Protein AF-A0A3M5W2N5-F1 (afdb_monomer)

Solvent-accessible surface area (backbone atoms only — not comparable to full-atom values): 7693 Å² total; per-residue (Å²): 101,74,22,77,40,84,32,75,38,46,33,72,59,20,58,76,61,46,68,78,29,53,37,32,35,35,44,68,46,92,68,17,28,50,39,75,64,58,62,72,58,49,15,62,77,69,75,46,53,57,69,58,47,54,60,44,18,77,75,36,42,93,67,23,47,49,48,67,38,46,44,58,40,24,58,46,74,47,76,43,79,59,91,34,85,95,65,58,45,75,66,38,52,50,52,51,52,51,51,53,52,49,52,53,53,48,39,73,73,75,48,78,59,69,68,82,45,47,79,21,77,80,25,46,66,65,43,49,53,54,52,54,49,66,76,72,109

pLDDT: mean 96.47, std 2.06, range [90.06, 98.69]

Foldseek 3Di:
DEAEQLAEQEAPNNVVPPLLALAYEYEQDQRRWYYHDDLVVVCVVVVHDSVVLVVVCVPQLNSHTGVVSVVLQQQHPYYHYAPDSVDGDPVRVVVVVVVVVVVVVVCVVPHNDSCSSQPHPNNVVVVVVVVVVVVVD

InterPro domains:
  IPR029045 ClpP/crotonase-like domain superfamily [SSF52096] (2-102)

Structure (mmCIF, N/CA/C/O backbone):
data_AF-A0A3M5W2N5-F1
#
_entry.id   AF-A0A3M5W2N5-F1
#
loop_
_atom_site.group_PDB
_atom_site.id
_atom_site.type_symbol
_atom_site.label_atom_id
_atom_site.label_alt_id
_atom_site.label_comp_id
_atom_site.label_asym_id
_atom_site.label_entity_id
_atom_site.label_seq_id
_atom_site.pdbx_PDB_ins_code
_atom_site.Cartn_x
_atom_site.Cartn_y
_atom_site.Cartn_z
_atom_site.occupancy
_atom_site.B_iso_or_equiv
_atom_site.auth_seq_id
_atom_site.auth_comp_id
_atom_site.auth_asym_id
_atom_site.auth_atom_id
_atom_site.pdbx_PDB_model_num
ATOM 1 N N . MET A 1 1 ? -4.381 -13.836 8.045 1.00 93.88 1 MET A N 1
ATOM 2 C CA . MET A 1 1 ? -3.834 -12.558 8.550 1.00 93.88 1 MET A CA 1
ATOM 3 C C . MET A 1 1 ? -4.487 -11.404 7.807 1.00 93.88 1 MET A C 1
ATOM 5 O O . MET A 1 1 ? -4.583 -11.464 6.586 1.00 93.88 1 MET A O 1
ATOM 9 N N . ILE A 1 2 ? -4.901 -10.367 8.531 1.00 98.12 2 ILE A N 1
ATOM 10 C CA . ILE A 1 2 ? -5.370 -9.094 7.971 1.00 98.12 2 ILE A CA 1
ATOM 11 C C . ILE A 1 2 ? -4.391 -8.011 8.430 1.00 98.12 2 ILE A C 1
ATOM 13 O O . ILE A 1 2 ? -4.027 -7.997 9.604 1.00 98.12 2 ILE A O 1
ATOM 17 N N . GLY A 1 3 ? -3.937 -7.154 7.518 1.00 98.31 3 GLY A N 1
ATOM 18 C CA . GLY A 1 3 ? -3.095 -6.003 7.837 1.00 98.31 3 GLY A CA 1
ATOM 19 C C . GLY A 1 3 ? -3.932 -4.732 7.805 1.00 98.31 3 GLY A C 1
ATOM 20 O O . GLY A 1 3 ? -4.560 -4.461 6.785 1.00 98.31 3 GLY A O 1
ATOM 21 N N . LEU A 1 4 ? -3.947 -3.976 8.902 1.00 98.56 4 LEU A N 1
ATOM 22 C CA . LEU A 1 4 ? -4.614 -2.678 8.992 1.00 98.56 4 LEU A CA 1
ATOM 23 C C . LEU A 1 4 ? -3.554 -1.571 9.043 1.00 98.56 4 LEU A C 1
ATOM 25 O O . LEU A 1 4 ? -2.781 -1.487 9.995 1.00 98.56 4 LEU A O 1
ATOM 29 N N . LEU A 1 5 ? -3.514 -0.745 8.005 1.00 98.56 5 LEU A N 1
ATOM 30 C CA . LEU A 1 5 ? -2.596 0.378 7.862 1.00 98.56 5 LEU A CA 1
ATOM 31 C C . LEU A 1 5 ? -3.232 1.615 8.505 1.00 98.56 5 LEU A C 1
ATOM 33 O O . LEU A 1 5 ? -4.143 2.215 7.938 1.00 98.56 5 LEU A O 1
ATOM 37 N N . VAL A 1 6 ? -2.754 1.963 9.701 1.00 97.81 6 VAL A N 1
ATOM 38 C CA . VAL A 1 6 ? -3.206 3.131 10.488 1.00 97.81 6 VAL A CA 1
ATOM 39 C C . VAL A 1 6 ? -2.155 4.244 10.562 1.00 97.81 6 VAL A C 1
ATOM 41 O O . VAL A 1 6 ? -2.317 5.204 11.299 1.00 97.81 6 VAL A O 1
ATOM 44 N N . GLY A 1 7 ? -1.051 4.104 9.825 1.00 97.31 7 GLY A N 1
ATOM 45 C CA . GLY A 1 7 ? 0.046 5.066 9.794 1.00 97.31 7 GLY A CA 1
ATOM 46 C C . GLY A 1 7 ? 1.086 4.685 8.744 1.00 97.31 7 GLY A C 1
ATOM 47 O O . GLY A 1 7 ? 0.769 4.043 7.741 1.00 97.31 7 GLY A O 1
ATOM 48 N N . LYS A 1 8 ? 2.349 5.049 8.975 1.00 97.50 8 LYS A N 1
ATOM 49 C CA . LYS A 1 8 ? 3.447 4.798 8.028 1.00 97.50 8 LYS A CA 1
ATOM 50 C C . LYS A 1 8 ? 3.804 3.310 7.949 1.00 97.50 8 LYS A C 1
ATOM 52 O O . LYS A 1 8 ? 4.162 2.699 8.953 1.00 97.50 8 LYS A O 1
ATOM 57 N N . ALA A 1 9 ? 3.819 2.755 6.741 1.00 98.00 9 ALA A N 1
ATOM 58 C CA . ALA A 1 9 ? 4.231 1.386 6.450 1.00 98.00 9 ALA A CA 1
ATOM 59 C C . ALA A 1 9 ? 5.393 1.386 5.451 1.00 98.00 9 ALA A C 1
ATOM 61 O O . ALA A 1 9 ? 5.215 1.430 4.234 1.00 98.00 9 ALA A O 1
ATOM 62 N N . MET A 1 10 ? 6.612 1.353 5.991 1.00 97.62 10 MET A N 1
ATOM 63 C CA . MET A 1 10 ? 7.819 1.639 5.221 1.00 97.62 10 MET A CA 1
ATOM 64 C C . MET A 1 10 ? 8.716 0.413 5.057 1.00 97.62 10 MET A C 1
ATOM 66 O O . MET A 1 10 ? 9.091 -0.233 6.036 1.00 97.62 10 MET A O 1
ATOM 70 N N . SER A 1 11 ? 9.157 0.167 3.824 1.00 96.50 11 SER A N 1
ATOM 71 C CA . SER A 1 11 ? 10.307 -0.690 3.513 1.00 96.50 11 SER A CA 1
ATOM 72 C C . SER A 1 11 ? 10.266 -2.084 4.174 1.00 96.50 11 SER A C 1
ATOM 74 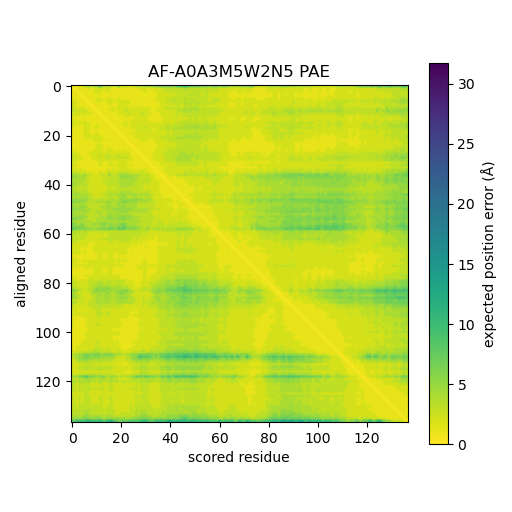O O . SER A 1 11 ? 9.215 -2.719 4.271 1.00 96.50 11 SER A O 1
ATO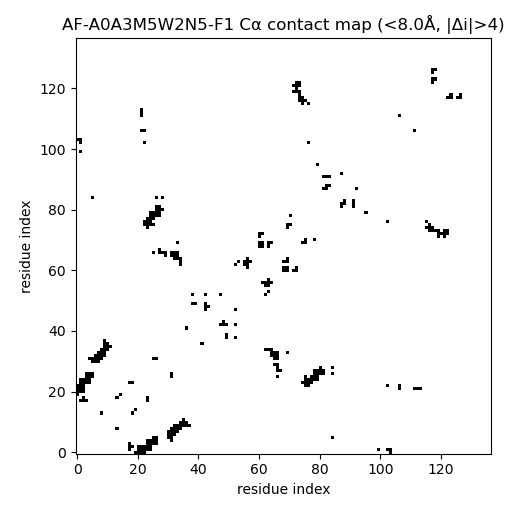M 76 N N . GLY A 1 12 ? 11.423 -2.564 4.643 1.00 97.31 12 GLY A N 1
ATOM 77 C CA . GLY A 1 12 ? 11.587 -3.828 5.357 1.00 97.31 12 GLY A CA 1
ATOM 78 C C . GLY A 1 12 ? 10.699 -3.983 6.594 1.00 97.31 12 GLY A C 1
ATOM 79 O O . GLY A 1 12 ? 10.284 -5.102 6.885 1.00 97.31 12 GLY A O 1
ATOM 80 N N . ALA A 1 13 ? 10.338 -2.888 7.276 1.00 97.62 13 ALA A N 1
ATOM 81 C CA . ALA A 1 13 ? 9.421 -2.960 8.413 1.00 97.62 13 ALA A CA 1
ATOM 82 C C . ALA A 1 13 ? 8.035 -3.445 7.967 1.00 97.62 13 ALA A C 1
ATOM 84 O O . ALA A 1 13 ? 7.483 -4.359 8.576 1.00 97.62 13 ALA A O 1
ATOM 85 N N . PHE A 1 14 ? 7.512 -2.920 6.855 1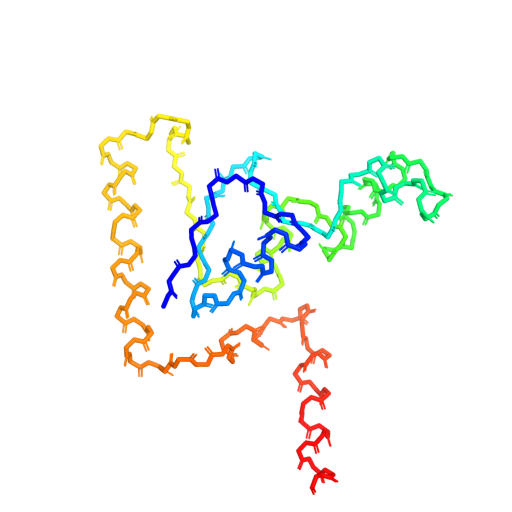.00 98.44 14 PHE A N 1
ATOM 86 C CA . PHE A 1 14 ? 6.234 -3.381 6.314 1.00 98.44 14 PHE A CA 1
ATOM 87 C C . PHE A 1 14 ? 6.323 -4.786 5.703 1.00 98.44 14 PHE A C 1
ATOM 89 O O . PHE A 1 14 ? 5.392 -5.580 5.849 1.00 98.44 14 PHE A O 1
ATOM 96 N N . LEU A 1 15 ? 7.450 -5.136 5.067 1.00 97.88 15 LEU A N 1
ATOM 97 C CA . LEU A 1 15 ? 7.671 -6.497 4.559 1.00 97.88 15 LEU A CA 1
ATOM 98 C C . LEU A 1 15 ? 7.603 -7.546 5.678 1.00 97.88 15 LEU A C 1
ATOM 100 O O . LEU A 1 15 ? 6.987 -8.596 5.486 1.00 97.88 15 LEU A O 1
ATOM 104 N N . ALA A 1 16 ? 8.211 -7.249 6.828 1.00 97.56 16 ALA A N 1
ATOM 105 C CA . ALA A 1 16 ? 8.215 -8.123 7.997 1.00 97.56 16 ALA A CA 1
ATOM 106 C C . ALA A 1 16 ? 6.878 -8.095 8.754 1.00 97.56 16 ALA A C 1
ATOM 108 O O . ALA A 1 16 ? 6.401 -9.133 9.210 1.00 97.56 16 ALA A O 1
ATOM 109 N N . HIS A 1 17 ? 6.261 -6.918 8.872 1.00 97.75 17 HIS A N 1
ATOM 110 C CA . HIS A 1 17 ? 5.048 -6.701 9.650 1.00 97.75 17 HIS A CA 1
ATOM 111 C C . HIS A 1 17 ? 3.951 -6.047 8.804 1.00 97.75 17 HIS A C 1
ATOM 113 O O . HIS A 1 17 ? 3.763 -4.833 8.803 1.00 97.75 17 HIS A O 1
ATOM 119 N N . GLY A 1 18 ? 3.208 -6.882 8.077 1.00 97.50 18 GLY A N 1
ATOM 120 C CA . GLY A 1 18 ? 1.983 -6.477 7.388 1.00 97.50 18 GLY A CA 1
ATOM 121 C C . GLY A 1 18 ? 1.883 -6.997 5.962 1.00 97.50 18 GLY A C 1
ATOM 122 O O . GLY A 1 18 ? 0.832 -7.505 5.577 1.00 97.50 18 GLY A O 1
ATOM 123 N N . TYR A 1 19 ? 2.961 -6.964 5.174 1.00 98.06 19 TYR A N 1
ATOM 124 C CA . TYR A 1 19 ? 2.842 -7.240 3.738 1.00 98.06 19 TYR A CA 1
ATOM 125 C C . TYR A 1 19 ? 2.572 -8.712 3.389 1.00 98.06 19 TYR A C 1
ATOM 127 O O . TYR A 1 19 ? 2.127 -9.001 2.275 1.00 98.06 19 TYR A O 1
ATOM 135 N N . GLN A 1 20 ? 2.726 -9.618 4.360 1.00 97.75 20 GLN A N 1
ATOM 136 C CA . GLN A 1 20 ? 2.295 -11.021 4.292 1.00 97.75 20 GLN A CA 1
ATOM 137 C C . GLN A 1 20 ? 0.781 -11.223 4.513 1.00 97.75 20 GLN A C 1
ATOM 139 O O . GLN A 1 20 ? 0.295 -12.350 4.446 1.00 97.75 20 GLN A O 1
ATOM 144 N N . ALA A 1 21 ? 0.011 -10.164 4.788 1.00 98.12 21 ALA A N 1
ATOM 145 C CA . ALA A 1 21 ? -1.415 -10.288 5.069 1.00 98.12 21 ALA A CA 1
ATOM 146 C C . ALA A 1 21 ? -2.215 -10.804 3.866 1.00 98.12 21 ALA A C 1
ATOM 148 O O . ALA A 1 21 ? -2.009 -10.380 2.731 1.00 98.12 21 ALA A O 1
ATOM 149 N N . ASN A 1 22 ? -3.213 -11.651 4.111 1.00 98.12 22 ASN A N 1
ATOM 150 C CA . ASN A 1 22 ? -4.115 -12.108 3.054 1.00 98.12 22 ASN A CA 1
ATOM 151 C C . ASN A 1 22 ? -4.935 -10.941 2.493 1.00 98.12 22 ASN A C 1
ATOM 153 O O . ASN A 1 22 ? -5.215 -10.917 1.297 1.00 98.12 22 ASN A O 1
ATOM 157 N N . ARG A 1 23 ? -5.282 -9.961 3.340 1.00 98.44 23 ARG A N 1
ATOM 158 C CA . ARG A 1 23 ? -5.936 -8.699 2.967 1.00 98.44 23 ARG A CA 1
ATOM 159 C C . ARG A 1 23 ? -5.260 -7.526 3.653 1.00 98.44 23 ARG A C 1
ATOM 161 O O . ARG A 1 23 ? -4.909 -7.621 4.828 1.00 98.44 23 ARG A O 1
ATOM 168 N N . LEU A 1 24 ? -5.099 -6.441 2.906 1.00 98.62 24 LEU A N 1
ATOM 169 C CA . LEU A 1 24 ? -4.623 -5.160 3.410 1.00 98.62 24 LEU A CA 1
ATOM 170 C C . LEU A 1 24 ? -5.793 -4.184 3.417 1.00 98.62 24 LEU A C 1
ATOM 172 O O . LEU A 1 24 ? -6.476 -4.044 2.407 1.00 98.62 24 LEU A O 1
ATOM 176 N N . ILE A 1 25 ? -6.013 -3.529 4.545 1.00 98.69 25 ILE A N 1
ATOM 177 C CA . ILE A 1 25 ? -6.969 -2.438 4.701 1.00 98.69 25 ILE A CA 1
ATOM 178 C C . ILE A 1 25 ? -6.170 -1.204 5.089 1.00 98.69 25 ILE A C 1
ATOM 180 O O . ILE A 1 25 ? -5.234 -1.322 5.880 1.00 98.69 25 ILE A O 1
ATOM 184 N N . ALA A 1 26 ? -6.529 -0.036 4.570 1.00 98.62 26 ALA A N 1
ATOM 185 C CA . ALA A 1 26 ? -5.907 1.215 4.984 1.00 98.62 26 ALA A CA 1
ATOM 186 C C . ALA A 1 26 ? -6.927 2.255 5.421 1.00 98.62 26 ALA A C 1
ATOM 188 O O . ALA A 1 26 ? -8.003 2.363 4.832 1.00 98.62 26 ALA A O 1
ATOM 189 N N . LEU A 1 27 ? -6.566 3.038 6.433 1.00 98.38 27 LEU A N 1
ATOM 190 C CA . LEU A 1 27 ? -7.304 4.251 6.742 1.00 98.38 27 LEU A CA 1
ATOM 191 C C . LEU A 1 27 ? -6.934 5.336 5.723 1.00 98.38 27 LEU A C 1
ATOM 193 O O . LEU A 1 27 ? -5.763 5.493 5.377 1.00 98.38 27 LEU A O 1
ATOM 197 N N . ARG A 1 28 ? -7.931 6.060 5.211 1.00 97.25 28 ARG A N 1
ATOM 198 C CA . ARG A 1 28 ? -7.719 7.209 4.326 1.00 97.25 28 ARG A CA 1
ATOM 199 C C . ARG A 1 28 ? -7.415 8.437 5.165 1.00 97.25 28 ARG A C 1
ATOM 201 O O . ARG A 1 28 ? -8.326 9.155 5.562 1.00 97.25 28 ARG A O 1
ATOM 208 N N . ASP A 1 29 ? -6.136 8.638 5.434 1.00 96.88 29 ASP A N 1
ATOM 209 C CA . ASP A 1 29 ? -5.620 9.776 6.183 1.00 96.88 29 ASP A CA 1
ATOM 210 C C . ASP A 1 29 ? -4.224 10.155 5.649 1.00 96.88 29 ASP A C 1
ATOM 212 O O . ASP A 1 29 ? -3.463 9.253 5.283 1.00 96.88 29 ASP A O 1
ATOM 216 N N . PRO A 1 30 ? -3.852 11.450 5.597 1.00 94.31 30 PRO A N 1
ATOM 217 C CA . PRO A 1 30 ? -2.535 11.882 5.115 1.00 94.31 30 PRO A CA 1
ATOM 218 C C . PRO A 1 30 ? -1.338 11.285 5.878 1.00 94.31 30 PRO A C 1
ATOM 220 O O . PRO A 1 30 ? -0.240 11.191 5.331 1.00 94.31 30 PRO A O 1
ATOM 223 N N . GLY A 1 31 ? -1.521 10.872 7.135 1.00 95.62 31 GLY A N 1
ATOM 224 C CA . GLY A 1 31 ? -0.506 10.194 7.942 1.00 95.62 31 GLY A CA 1
ATOM 225 C C . GLY A 1 31 ? -0.278 8.726 7.559 1.00 95.62 31 GLY A C 1
ATOM 226 O O . GLY A 1 31 ? 0.730 8.132 7.966 1.00 95.62 31 GLY A O 1
ATOM 227 N N . VAL A 1 32 ? -1.174 8.135 6.763 1.00 97.94 32 VAL A N 1
ATOM 228 C CA . VAL A 1 32 ? -1.069 6.759 6.271 1.00 97.94 32 VAL A CA 1
ATOM 229 C C . VAL A 1 32 ? -0.330 6.763 4.943 1.00 97.94 32 VAL A C 1
ATOM 231 O O . VAL A 1 32 ? -0.854 7.166 3.911 1.00 97.94 32 VAL A O 1
ATOM 234 N N . MET A 1 33 ? 0.908 6.279 4.972 1.00 97.69 33 MET A N 1
ATOM 235 C CA . MET A 1 33 ? 1.795 6.272 3.810 1.00 97.69 33 MET A CA 1
ATOM 236 C C . MET A 1 33 ? 2.428 4.903 3.621 1.00 97.69 33 MET A C 1
ATOM 238 O O . MET A 1 33 ? 2.807 4.255 4.600 1.00 97.69 33 MET A O 1
ATOM 242 N N . VAL A 1 34 ? 2.604 4.487 2.367 1.00 98.25 34 VAL A N 1
ATOM 243 C CA . VAL A 1 34 ? 3.271 3.223 2.026 1.00 98.25 34 VAL A CA 1
ATOM 244 C C . VAL A 1 34 ? 4.378 3.487 1.022 1.00 98.25 34 VAL A C 1
ATOM 246 O O . VAL A 1 34 ? 4.109 3.860 -0.113 1.00 98.25 34 VAL A O 1
ATOM 249 N N . HIS A 1 35 ? 5.633 3.258 1.409 1.00 97.38 35 HIS A N 1
ATOM 250 C CA . HIS A 1 35 ? 6.749 3.433 0.480 1.00 97.38 35 HIS A CA 1
ATOM 251 C C . HIS A 1 35 ? 7.997 2.632 0.878 1.00 97.38 35 HIS A C 1
ATOM 253 O O . HIS A 1 35 ? 8.140 2.152 2.003 1.00 97.38 35 HIS A O 1
ATOM 259 N N . ALA A 1 36 ? 8.944 2.472 -0.047 1.00 96.19 36 ALA A N 1
ATOM 260 C CA . ALA A 1 36 ? 10.161 1.686 0.181 1.00 96.19 36 ALA A CA 1
ATOM 261 C C . ALA A 1 36 ? 11.240 2.420 0.999 1.00 96.19 36 ALA A C 1
ATOM 263 O O . ALA A 1 36 ? 12.154 1.785 1.522 1.00 96.19 36 ALA A O 1
ATOM 264 N N . MET A 1 37 ? 11.166 3.746 1.093 1.00 94.06 37 MET A N 1
ATOM 265 C CA . MET A 1 37 ? 12.138 4.596 1.791 1.00 94.06 37 MET A CA 1
ATOM 266 C C . MET A 1 37 ? 11.552 5.991 2.019 1.00 94.06 37 MET A C 1
ATOM 268 O O . MET A 1 37 ? 10.628 6.376 1.305 1.00 94.06 37 MET A O 1
ATOM 272 N N . GLY A 1 38 ? 12.081 6.750 2.983 1.00 92.50 38 GLY A N 1
ATOM 273 C CA . GLY A 1 38 ? 11.684 8.148 3.200 1.00 92.50 38 GLY A CA 1
ATOM 274 C C . GLY A 1 38 ? 12.144 9.073 2.068 1.00 92.50 38 GLY A C 1
ATOM 275 O O . GLY A 1 38 ? 13.139 8.781 1.404 1.00 92.50 38 GLY A O 1
ATOM 276 N N . GLU A 1 39 ? 11.438 10.185 1.865 1.00 91.62 39 GLU A N 1
ATOM 277 C CA . GLU A 1 39 ? 11.651 11.122 0.746 1.00 91.62 39 GLU A CA 1
ATOM 278 C C . GLU A 1 39 ? 13.081 11.660 0.685 1.00 91.62 39 GLU A C 1
ATOM 280 O O . GLU A 1 39 ? 13.728 11.580 -0.354 1.00 91.62 39 GLU A O 1
ATOM 285 N N . ALA A 1 40 ? 13.634 12.111 1.816 1.00 93.75 40 ALA A N 1
ATOM 286 C CA . ALA A 1 40 ? 15.010 12.609 1.875 1.00 93.75 40 ALA A CA 1
ATOM 287 C C . ALA A 1 40 ? 16.044 11.540 1.467 1.00 93.75 40 ALA A C 1
ATOM 289 O O . ALA A 1 40 ? 17.048 11.840 0.817 1.00 93.75 40 ALA A O 1
ATOM 290 N N . SER A 1 41 ? 15.800 10.273 1.823 1.00 94.69 41 SER A N 1
ATOM 291 C CA . SER A 1 41 ? 16.657 9.156 1.414 1.00 94.69 41 SER A CA 1
ATOM 292 C C . SER A 1 41 ? 16.501 8.849 -0.076 1.00 94.69 41 SER A C 1
ATOM 294 O O . SER A 1 41 ? 17.511 8.662 -0.756 1.00 94.69 41 SER A O 1
ATOM 296 N N . ALA A 1 42 ? 15.268 8.850 -0.594 1.00 94.94 42 ALA A N 1
ATOM 297 C CA . ALA A 1 42 ? 14.994 8.677 -2.020 1.00 94.94 42 ALA A CA 1
ATOM 298 C C . ALA A 1 42 ? 15.659 9.772 -2.856 1.00 94.94 42 ALA A C 1
ATOM 300 O O . ALA A 1 42 ? 16.337 9.469 -3.839 1.00 94.94 42 ALA A O 1
ATOM 301 N N . ALA A 1 43 ? 15.530 11.030 -2.436 1.00 96.06 43 ALA A N 1
ATOM 302 C CA . ALA A 1 43 ? 16.104 12.195 -3.102 1.00 96.06 43 ALA A CA 1
ATOM 303 C C . ALA A 1 43 ? 17.623 12.041 -3.218 1.00 96.06 43 ALA A C 1
ATOM 305 O O . ALA A 1 43 ? 18.192 12.083 -4.310 1.00 96.06 43 ALA A O 1
ATOM 306 N N . ARG A 1 44 ? 18.272 11.715 -2.094 1.00 96.62 44 ARG A N 1
ATOM 307 C CA . ARG A 1 44 ? 19.721 11.512 -2.032 1.00 96.62 44 ARG A CA 1
ATOM 308 C C . ARG A 1 44 ? 20.206 10.393 -2.951 1.00 96.62 44 ARG A C 1
ATOM 310 O O . ARG A 1 44 ? 21.169 10.591 -3.685 1.00 96.62 44 ARG A O 1
ATOM 317 N N . VAL A 1 45 ? 19.568 9.224 -2.902 1.00 96.81 45 VAL A N 1
ATOM 318 C CA . VAL A 1 45 ? 19.997 8.050 -3.684 1.00 96.81 45 VAL A CA 1
ATOM 319 C C . VAL A 1 45 ? 19.735 8.250 -5.174 1.00 96.81 45 VAL A C 1
ATOM 321 O O . VAL A 1 45 ? 20.541 7.837 -6.003 1.00 96.81 45 VAL A O 1
ATOM 324 N N . THR A 1 46 ? 18.632 8.907 -5.523 1.00 95.38 46 THR A N 1
ATOM 325 C CA . THR A 1 46 ? 18.251 9.141 -6.920 1.00 95.38 46 THR A CA 1
ATOM 326 C C . THR A 1 46 ? 18.852 10.412 -7.521 1.00 95.38 46 THR A C 1
ATOM 328 O O . THR A 1 46 ? 18.585 10.693 -8.688 1.00 95.38 46 THR A O 1
ATOM 331 N N . GLN A 1 47 ? 19.665 11.146 -6.749 1.00 96.62 47 GLN A N 1
ATOM 332 C CA . GLN A 1 47 ? 20.286 12.420 -7.130 1.00 96.62 47 GLN A CA 1
ATOM 333 C C . GLN A 1 47 ? 19.261 13.462 -7.609 1.00 96.62 47 GLN A C 1
ATOM 335 O O . GLN A 1 47 ? 19.466 14.151 -8.606 1.00 96.62 47 GLN A O 1
ATOM 340 N N . ARG A 1 48 ? 18.137 13.560 -6.894 1.00 95.56 48 ARG A N 1
ATOM 341 C CA . ARG A 1 48 ? 17.057 14.526 -7.141 1.00 95.56 48 ARG A CA 1
ATOM 342 C C . ARG A 1 48 ? 16.814 15.377 -5.902 1.00 95.56 48 ARG A C 1
ATOM 344 O O . ARG A 1 48 ? 17.193 14.985 -4.799 1.00 95.56 48 ARG A O 1
ATOM 351 N N . SER A 1 49 ? 16.176 16.530 -6.077 1.00 96.25 49 SER A N 1
ATOM 352 C CA . SER A 1 49 ? 15.598 17.256 -4.944 1.00 96.25 49 SER A CA 1
ATOM 353 C C . SER A 1 49 ? 14.338 16.543 -4.433 1.00 96.25 49 SER A C 1
ATOM 355 O O . SER A 1 49 ? 13.775 15.693 -5.128 1.00 96.25 49 SER A O 1
ATOM 357 N N . VAL A 1 50 ? 13.900 16.869 -3.214 1.00 94.38 50 VAL A N 1
ATOM 358 C CA . VAL A 1 50 ? 12.618 16.372 -2.681 1.00 94.38 50 VAL A CA 1
ATOM 359 C C . VAL A 1 50 ? 11.462 16.895 -3.539 1.00 94.38 50 VAL A C 1
ATOM 361 O O . VAL A 1 50 ? 10.655 16.096 -4.002 1.00 94.38 50 VAL A O 1
ATOM 364 N N . ASP A 1 51 ? 11.472 18.182 -3.886 1.00 94.81 51 ASP A N 1
ATOM 365 C CA . ASP A 1 51 ? 10.473 18.811 -4.759 1.00 94.81 51 ASP A CA 1
ATOM 366 C C . ASP A 1 51 ? 10.348 18.114 -6.127 1.00 94.81 51 ASP A C 1
ATOM 368 O O . ASP A 1 51 ? 9.254 17.969 -6.674 1.00 94.81 51 ASP A O 1
ATOM 372 N N . ASP A 1 52 ? 11.464 17.665 -6.713 1.00 94.31 52 ASP A N 1
ATOM 373 C CA . ASP A 1 52 ? 11.425 16.915 -7.974 1.00 94.31 52 ASP A CA 1
ATOM 374 C C . ASP A 1 52 ? 10.792 15.531 -7.795 1.00 94.31 52 ASP A C 1
ATOM 376 O O . ASP A 1 52 ? 10.108 15.049 -8.701 1.00 94.31 52 ASP A O 1
ATOM 380 N N . LEU A 1 53 ? 10.992 14.886 -6.641 1.00 93.81 53 LEU A N 1
ATOM 381 C CA . LEU A 1 53 ? 10.317 13.628 -6.326 1.00 93.81 53 LEU A CA 1
ATOM 382 C C . LEU A 1 53 ? 8.818 13.821 -6.109 1.00 93.81 53 LEU A C 1
ATOM 384 O O . LEU A 1 53 ? 8.054 13.002 -6.610 1.00 93.81 53 LEU A O 1
ATOM 388 N N . GLU A 1 54 ? 8.391 14.896 -5.449 1.00 91.38 54 GLU A N 1
ATOM 389 C CA . GLU A 1 54 ? 6.968 15.221 -5.273 1.00 91.38 54 GLU A CA 1
ATOM 390 C C . GLU A 1 54 ? 6.265 15.435 -6.624 1.00 91.38 54 GLU A C 1
ATOM 392 O O . GLU A 1 54 ? 5.190 14.884 -6.876 1.00 91.38 54 GLU A O 1
ATOM 397 N N . LYS A 1 55 ? 6.908 16.156 -7.554 1.00 93.75 55 LYS A N 1
ATOM 398 C CA . LYS A 1 55 ? 6.389 16.332 -8.925 1.00 93.75 55 LYS A CA 1
ATOM 399 C C . LYS A 1 55 ? 6.274 15.005 -9.677 1.00 93.75 55 LYS A C 1
ATOM 401 O O . LYS A 1 55 ? 5.309 14.792 -10.412 1.00 93.75 55 LYS A O 1
ATOM 406 N N . LEU A 1 56 ? 7.250 14.110 -9.513 1.00 92.19 56 LEU A N 1
ATOM 407 C CA . LEU A 1 56 ? 7.202 12.778 -10.121 1.00 92.19 56 LEU A CA 1
ATOM 408 C C . LEU A 1 56 ? 6.104 11.917 -9.488 1.00 92.19 56 LEU A C 1
ATOM 410 O O . LEU A 1 56 ? 5.345 11.283 -10.218 1.00 92.19 56 LEU A O 1
ATOM 414 N N . ALA A 1 57 ? 5.972 11.944 -8.162 1.00 92.06 57 ALA A N 1
ATOM 415 C CA . ALA A 1 57 ? 4.934 11.236 -7.418 1.00 92.06 57 ALA A CA 1
ATOM 416 C C . ALA A 1 57 ? 3.521 11.609 -7.896 1.00 92.06 57 ALA A C 1
ATOM 418 O O . ALA A 1 57 ? 2.691 10.723 -8.076 1.00 92.06 57 ALA A O 1
ATOM 419 N N . ALA A 1 58 ? 3.274 12.882 -8.223 1.00 90.88 58 ALA A N 1
ATOM 420 C CA . ALA A 1 58 ? 1.978 13.337 -8.735 1.00 90.88 58 ALA A CA 1
ATOM 421 C C . ALA A 1 58 ? 1.564 12.706 -10.083 1.00 90.88 58 ALA A C 1
ATOM 423 O O . ALA A 1 58 ? 0.383 12.704 -10.427 1.00 90.88 58 ALA A O 1
ATOM 424 N N . SER A 1 59 ? 2.516 12.183 -10.864 1.00 91.25 59 SER A N 1
ATOM 425 C CA . SER A 1 59 ? 2.256 11.581 -12.184 1.00 91.25 59 SER A CA 1
ATOM 426 C C . SER A 1 59 ? 2.556 10.081 -12.255 1.00 91.25 59 SER A C 1
ATOM 428 O O . SER A 1 59 ? 2.068 9.394 -13.154 1.00 91.25 59 SER A O 1
ATOM 430 N N . ILE A 1 60 ? 3.333 9.550 -11.308 1.00 94.19 60 ILE A N 1
ATOM 431 C CA . ILE A 1 60 ? 3.786 8.159 -11.273 1.00 94.19 60 ILE A CA 1
ATOM 432 C C . ILE A 1 60 ? 3.315 7.539 -9.956 1.00 94.19 60 ILE A C 1
ATOM 434 O O . ILE A 1 60 ? 4.038 7.546 -8.963 1.00 94.19 60 ILE A O 1
ATOM 438 N N . ALA A 1 61 ? 2.117 6.946 -9.963 1.00 93.94 61 ALA A N 1
ATOM 439 C CA . ALA A 1 61 ? 1.485 6.396 -8.757 1.00 93.94 61 ALA A CA 1
ATOM 440 C C . ALA A 1 61 ? 2.388 5.459 -7.915 1.00 93.94 61 ALA A C 1
ATOM 442 O O . ALA A 1 61 ? 2.376 5.580 -6.694 1.00 93.94 61 ALA A O 1
ATOM 443 N N . PRO A 1 62 ? 3.227 4.569 -8.495 1.00 94.88 62 PRO A N 1
ATOM 444 C CA . PRO A 1 62 ? 4.149 3.746 -7.702 1.00 94.88 62 PRO A CA 1
ATOM 445 C C . PRO A 1 62 ? 5.259 4.506 -6.955 1.00 94.88 62 PRO A C 1
ATOM 447 O O . PRO A 1 62 ? 5.933 3.893 -6.131 1.00 94.88 62 PRO A O 1
ATOM 450 N N . MET A 1 63 ? 5.503 5.779 -7.280 1.00 95.81 63 MET A N 1
ATOM 451 C CA . MET A 1 63 ? 6.483 6.641 -6.602 1.00 95.81 63 MET A CA 1
ATOM 452 C C . MET A 1 63 ? 5.854 7.526 -5.525 1.00 95.81 63 MET A C 1
ATOM 454 O O . MET A 1 63 ? 6.581 8.175 -4.775 1.00 95.81 63 MET A O 1
ATOM 458 N N . ALA A 1 64 ? 4.527 7.600 -5.473 1.00 96.19 64 ALA A N 1
ATOM 459 C CA . ALA A 1 64 ? 3.834 8.441 -4.518 1.00 96.19 64 ALA A CA 1
ATOM 460 C C . ALA A 1 64 ? 3.759 7.791 -3.134 1.00 96.19 64 ALA A C 1
ATOM 462 O O . ALA A 1 64 ? 3.756 6.566 -2.994 1.00 96.19 64 ALA A O 1
ATOM 463 N N . TYR A 1 65 ? 3.707 8.641 -2.111 1.00 96.00 65 TYR A N 1
ATOM 464 C CA . TYR A 1 65 ? 3.683 8.227 -0.709 1.00 96.00 65 TYR A CA 1
ATOM 465 C C . TYR A 1 65 ? 2.261 8.084 -0.163 1.00 96.00 65 TYR A C 1
ATOM 467 O O . TYR A 1 65 ? 2.058 7.351 0.806 1.00 96.00 65 TYR A O 1
ATOM 475 N N . ASP A 1 66 ? 1.294 8.773 -0.770 1.00 96.62 66 ASP A N 1
ATOM 476 C CA . ASP A 1 66 ? -0.083 8.831 -0.303 1.00 96.62 66 ASP A CA 1
ATOM 477 C C . ASP A 1 66 ? -0.838 7.510 -0.522 1.00 96.62 66 ASP A C 1
ATOM 479 O O . ASP A 1 66 ? -0.531 6.691 -1.398 1.00 96.62 66 ASP A O 1
ATOM 483 N N . ILE A 1 67 ? -1.862 7.304 0.303 1.00 97.75 67 ILE A N 1
ATOM 484 C CA . ILE A 1 67 ? -2.607 6.051 0.311 1.00 97.75 67 ILE A CA 1
ATOM 485 C C . ILE A 1 67 ? -3.525 5.873 -0.903 1.00 97.75 67 ILE A C 1
ATOM 487 O O . ILE A 1 67 ? -3.811 4.733 -1.268 1.00 97.75 67 ILE A O 1
ATOM 491 N N . ASP A 1 68 ? -3.958 6.950 -1.563 1.00 97.00 68 ASP A N 1
ATOM 492 C CA . ASP A 1 68 ? -4.839 6.868 -2.733 1.00 97.00 68 ASP A CA 1
ATOM 493 C C . ASP A 1 68 ? -4.061 6.377 -3.961 1.00 97.00 68 ASP A C 1
ATOM 495 O O . ASP A 1 68 ? -4.508 5.471 -4.677 1.00 97.00 68 ASP A O 1
ATOM 499 N N . SER A 1 69 ? -2.842 6.882 -4.153 1.00 97.69 69 SER A N 1
ATOM 500 C CA . SER A 1 69 ? -1.900 6.363 -5.142 1.00 97.69 69 SER A CA 1
ATOM 501 C C . SER A 1 69 ? -1.589 4.891 -4.887 1.00 97.69 69 SER A C 1
ATOM 503 O O . SER A 1 69 ? -1.628 4.087 -5.824 1.00 97.69 69 SER A O 1
ATOM 505 N N . TYR A 1 70 ? -1.377 4.497 -3.628 1.00 98.19 70 TYR A N 1
ATOM 506 C CA . TYR A 1 70 ? -1.179 3.092 -3.267 1.00 98.19 70 TYR A CA 1
ATOM 507 C C . TYR A 1 70 ? -2.428 2.230 -3.527 1.00 98.19 70 TYR A C 1
ATOM 509 O O . TYR A 1 70 ? -2.318 1.111 -4.041 1.00 98.19 70 TYR A O 1
ATOM 517 N N . ALA A 1 71 ? -3.626 2.752 -3.247 1.00 97.81 71 ALA A N 1
ATOM 518 C CA . ALA A 1 71 ? -4.895 2.093 -3.547 1.00 97.81 71 ALA A CA 1
ATOM 519 C C . ALA A 1 71 ? -5.064 1.856 -5.057 1.00 97.81 71 ALA A C 1
ATOM 521 O O . ALA A 1 71 ? -5.492 0.773 -5.463 1.00 97.81 71 ALA A O 1
ATOM 522 N N . SER A 1 72 ? -4.628 2.802 -5.900 1.00 97.12 72 SER A N 1
ATOM 523 C CA . SER A 1 72 ? -4.655 2.661 -7.366 1.00 97.12 72 SER A CA 1
ATOM 524 C C . SER A 1 72 ? -3.829 1.472 -7.888 1.00 97.12 72 SER A C 1
ATOM 526 O O . SER A 1 72 ? -4.048 0.994 -9.004 1.00 97.12 72 SER A O 1
ATOM 528 N N . LEU A 1 73 ? -2.885 0.957 -7.090 1.00 98.00 73 LEU A N 1
ATOM 529 C CA . LEU A 1 73 ? -2.094 -0.232 -7.419 1.00 98.00 73 LEU A CA 1
ATOM 530 C C . LEU A 1 73 ? -2.866 -1.544 -7.187 1.00 98.00 73 LEU A C 1
ATOM 532 O O . LEU A 1 73 ? -2.343 -2.613 -7.509 1.00 98.00 73 LEU A O 1
ATOM 536 N N . GLY A 1 74 ? -4.079 -1.498 -6.622 1.00 97.75 74 GLY A N 1
ATOM 537 C CA . GLY A 1 74 ? -4.904 -2.679 -6.325 1.00 97.75 74 GLY A CA 1
ATOM 538 C C . GLY A 1 74 ? -4.271 -3.631 -5.316 1.00 97.75 74 GLY A C 1
ATOM 539 O O . GLY A 1 74 ? -4.430 -4.847 -5.420 1.00 97.75 74 GLY A O 1
ATOM 540 N N . LEU A 1 75 ? -3.471 -3.090 -4.397 1.00 98.12 75 LEU A N 1
ATOM 541 C CA . LEU A 1 75 ? -2.814 -3.855 -3.335 1.00 98.12 75 LEU A CA 1
ATOM 542 C C . LEU A 1 75 ? -3.656 -3.902 -2.057 1.00 98.12 75 LEU A C 1
ATOM 544 O O . LEU A 1 75 ? -3.540 -4.854 -1.283 1.00 98.12 75 LEU A O 1
ATOM 548 N N . LEU A 1 76 ? -4.492 -2.884 -1.853 1.00 98.31 76 LEU A N 1
ATOM 549 C CA . LEU A 1 76 ? -5.466 -2.821 -0.775 1.00 98.31 76 LEU A CA 1
ATOM 550 C C . LEU A 1 76 ? -6.723 -3.586 -1.177 1.00 98.31 76 LEU A C 1
ATOM 552 O O . LEU A 1 76 ? -7.194 -3.478 -2.306 1.00 98.31 76 LEU A O 1
ATOM 556 N N . TRP A 1 77 ? -7.250 -4.358 -0.235 1.00 98.19 77 TRP A N 1
ATOM 557 C CA . TRP A 1 77 ? -8.575 -4.951 -0.348 1.00 98.19 77 TRP A CA 1
ATOM 558 C C . TRP A 1 77 ? -9.655 -3.911 -0.094 1.00 98.19 77 TRP A C 1
ATOM 560 O O . TRP A 1 77 ? -10.658 -3.911 -0.794 1.00 98.19 77 TRP A O 1
ATOM 570 N N . GLU A 1 78 ? -9.430 -3.025 0.881 1.00 98.06 78 GLU A N 1
ATOM 571 C CA . GLU A 1 78 ? -10.314 -1.891 1.099 1.00 98.06 78 GLU A CA 1
ATOM 572 C C . GLU A 1 78 ? -9.596 -0.689 1.729 1.00 98.06 78 GLU A C 1
ATOM 574 O O . GLU A 1 78 ? -8.535 -0.804 2.350 1.00 98.06 78 GLU A O 1
ATOM 579 N N . THR A 1 79 ? -10.202 0.477 1.572 1.00 98.00 79 THR A N 1
ATOM 580 C CA . THR A 1 79 ? -9.860 1.738 2.219 1.00 98.00 79 THR A CA 1
ATOM 581 C C . THR A 1 79 ? -11.044 2.246 3.038 1.00 9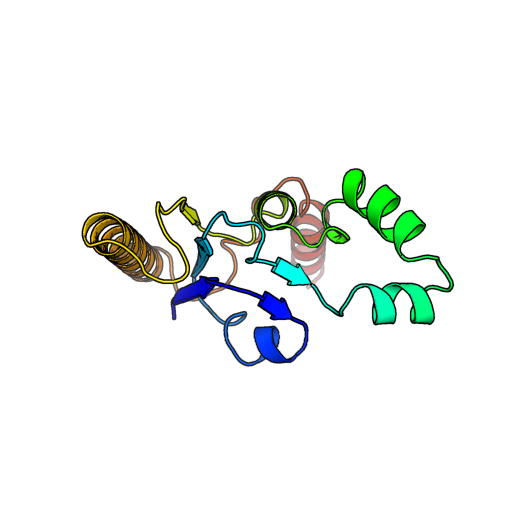8.00 79 THR A C 1
ATOM 583 O O . THR A 1 79 ? -12.181 2.165 2.584 1.00 98.00 79 THR A O 1
ATOM 586 N N . LEU A 1 80 ? -10.792 2.801 4.222 1.00 97.38 80 LEU A N 1
ATOM 587 C CA . LEU A 1 80 ? -11.837 3.321 5.106 1.00 97.38 80 LEU A CA 1
ATOM 588 C C . LEU A 1 80 ? -11.492 4.735 5.573 1.00 97.38 80 LEU A C 1
ATOM 590 O O . LEU A 1 80 ? -10.388 4.975 6.050 1.00 97.38 80 LEU A O 1
ATOM 594 N N . SER A 1 81 ? -12.438 5.662 5.485 1.00 96.06 81 SER A N 1
ATOM 595 C CA . SER A 1 81 ? -12.317 6.969 6.136 1.00 96.06 81 SER A CA 1
ATOM 596 C C . SER A 1 81 ? -12.853 6.886 7.564 1.00 96.06 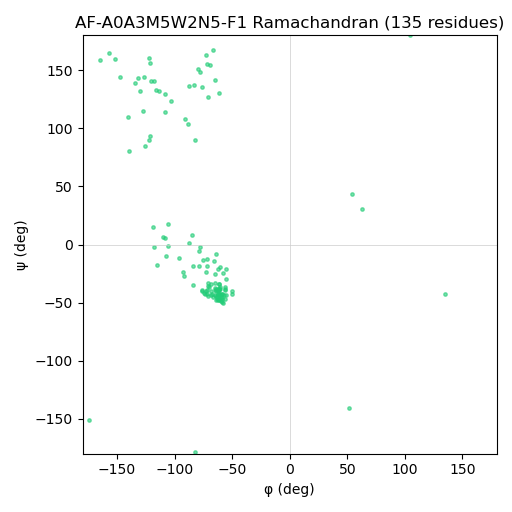81 SER A C 1
ATOM 598 O O . SER A 1 81 ? -13.905 6.296 7.792 1.00 96.06 81 SER A O 1
ATOM 600 N N . VAL A 1 82 ? -12.134 7.482 8.511 1.00 95.00 82 V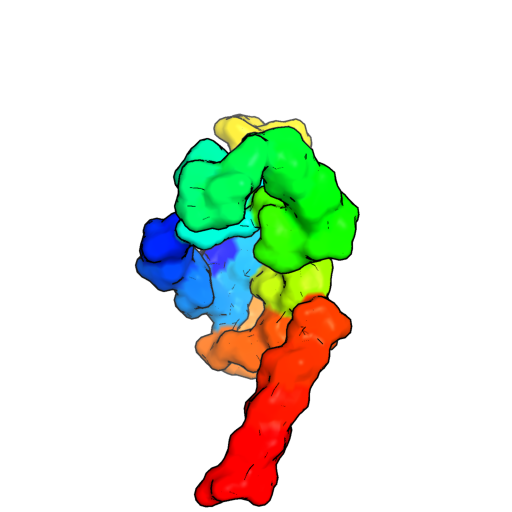AL A N 1
ATOM 601 C CA . VAL A 1 82 ? -12.536 7.590 9.922 1.00 95.00 82 VAL A CA 1
ATOM 602 C C . VAL A 1 82 ? -12.605 9.057 10.320 1.00 95.00 82 VAL A C 1
ATOM 604 O O . VAL A 1 82 ? -11.961 9.901 9.698 1.00 95.00 82 VAL A O 1
ATOM 607 N N . SER A 1 83 ? -13.387 9.365 11.349 1.00 95.00 83 SER A N 1
ATOM 608 C CA . SER A 1 83 ? -13.536 10.731 11.847 1.00 95.00 83 SER A CA 1
ATOM 609 C C . SER A 1 83 ? -12.295 11.219 12.600 1.00 95.00 83 SER A C 1
ATOM 611 O O . SER A 1 83 ? -11.891 12.369 12.432 1.00 95.00 83 SER A O 1
ATOM 613 N N . GLN A 1 84 ? -11.671 10.349 13.403 1.00 91.69 84 GLN A N 1
ATOM 614 C CA . GLN A 1 84 ? -10.474 10.662 14.186 1.00 91.69 84 GLN A CA 1
ATOM 615 C C . GLN A 1 84 ? -9.501 9.479 14.174 1.00 91.69 84 GLN A C 1
ATOM 617 O O . GLN A 1 84 ? -9.753 8.452 14.793 1.00 91.69 84 GLN A O 1
ATOM 622 N N . ILE A 1 85 ? -8.363 9.611 13.489 1.00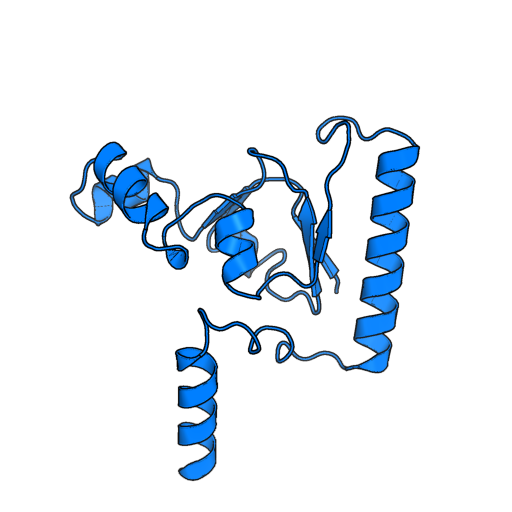 93.69 85 ILE A N 1
ATOM 623 C CA . ILE A 1 85 ? -7.403 8.501 13.376 1.00 93.69 85 ILE A CA 1
ATOM 624 C C . ILE A 1 85 ? -6.613 8.250 14.670 1.00 93.69 85 ILE A C 1
ATOM 626 O O . ILE A 1 85 ? -6.446 7.103 15.076 1.00 93.69 85 ILE A O 1
ATOM 630 N N . GLU A 1 86 ? -6.176 9.317 15.347 1.00 93.94 86 GLU A N 1
ATOM 631 C CA . GLU A 1 86 ? -5.367 9.234 16.575 1.00 93.94 86 GLU A CA 1
ATOM 632 C C . GLU A 1 86 ? -6.177 8.731 17.779 1.00 93.94 86 GLU A C 1
ATOM 634 O O . GLU A 1 86 ? -5.652 8.056 18.665 1.00 93.94 86 GLU A O 1
ATOM 639 N N . GLN A 1 87 ? -7.468 9.068 17.822 1.00 95.12 87 GLN A N 1
ATOM 640 C CA . GLN A 1 87 ? -8.394 8.684 18.887 1.00 95.12 87 GLN A CA 1
ATOM 641 C C . GLN A 1 87 ? -9.745 8.312 18.267 1.00 95.12 87 GLN A C 1
ATOM 643 O O . GLN A 1 87 ? -10.647 9.146 18.236 1.00 95.12 87 GLN A O 1
ATOM 648 N N . PRO A 1 88 ? -9.890 7.084 17.741 1.00 95.94 88 PRO A N 1
ATOM 649 C CA . PRO A 1 88 ? -11.092 6.687 17.021 1.00 95.94 88 PRO A CA 1
ATOM 650 C C . PRO A 1 88 ? -12.326 6.752 17.914 1.00 95.94 88 PRO A C 1
ATOM 652 O O . PRO A 1 88 ? -12.354 6.191 19.016 1.00 95.94 88 PRO A O 1
ATOM 655 N N . ALA A 1 89 ? -13.371 7.400 17.401 1.00 96.75 89 ALA A N 1
ATOM 656 C CA . ALA A 1 89 ? -14.671 7.429 18.048 1.00 96.75 89 ALA A CA 1
ATOM 657 C C . ALA A 1 89 ? -15.315 6.029 18.050 1.00 96.75 89 ALA A C 1
ATOM 659 O O . ALA A 1 89 ? -14.894 5.110 17.341 1.00 96.75 89 ALA A O 1
ATOM 660 N N . ALA A 1 90 ? -16.385 5.857 18.830 1.00 97.62 90 ALA A N 1
ATOM 661 C CA . ALA A 1 90 ? -17.110 4.586 18.893 1.00 97.62 90 ALA A CA 1
ATOM 662 C C . ALA A 1 90 ? -17.602 4.115 17.507 1.00 97.62 90 ALA A C 1
ATOM 664 O O . ALA A 1 90 ? -17.547 2.919 17.199 1.00 97.62 90 ALA A O 1
ATOM 665 N N . ASP A 1 91 ? -18.014 5.054 16.657 1.00 97.38 91 ASP A N 1
ATOM 666 C CA . ASP A 1 91 ? -18.471 4.765 15.298 1.00 97.38 91 ASP A CA 1
ATOM 667 C C . ASP A 1 91 ? -17.312 4.353 14.380 1.00 97.38 91 ASP A C 1
ATOM 669 O O . ASP A 1 91 ? -17.457 3.398 13.614 1.00 97.38 91 ASP A O 1
ATOM 673 N N . ASP A 1 92 ? -16.137 4.981 14.508 1.00 97.75 92 ASP A N 1
ATOM 674 C CA . ASP A 1 92 ? -14.927 4.593 13.769 1.00 97.75 92 ASP A CA 1
ATOM 675 C C . ASP A 1 92 ? -14.515 3.160 14.123 1.00 97.75 92 ASP A C 1
ATOM 677 O O . ASP A 1 92 ? -14.285 2.323 13.246 1.00 97.75 92 ASP A O 1
ATOM 681 N N . LEU A 1 93 ? -14.495 2.837 15.421 1.00 97.88 93 LEU A N 1
ATOM 682 C CA . LEU A 1 93 ? -14.200 1.486 15.901 1.00 97.88 93 LEU A CA 1
ATOM 683 C C . LEU A 1 93 ? -15.208 0.462 15.376 1.00 97.88 93 LEU A C 1
ATOM 685 O O . LEU A 1 93 ? -14.826 -0.663 15.043 1.00 97.88 93 LEU A O 1
ATOM 689 N N . THR A 1 94 ? -16.486 0.832 15.301 1.00 98.19 94 THR A N 1
ATOM 690 C CA . THR A 1 94 ? -17.542 -0.037 14.771 1.00 98.19 94 THR A CA 1
ATOM 691 C C . THR A 1 94 ? -17.313 -0.331 13.291 1.00 98.19 94 THR A C 1
ATOM 693 O O . THR A 1 94 ? -17.291 -1.502 12.900 1.00 98.19 94 THR A O 1
ATOM 696 N N . GLN A 1 95 ? -17.040 0.699 12.487 1.00 97.94 95 GLN A N 1
ATOM 697 C CA . GLN A 1 95 ? -16.746 0.554 11.060 1.00 97.94 95 GLN A CA 1
ATOM 698 C C . GLN A 1 95 ? -15.488 -0.290 10.820 1.00 97.94 95 GLN A C 1
ATOM 700 O O . GLN A 1 95 ? -15.529 -1.260 10.059 1.00 97.94 95 GLN A O 1
ATOM 705 N N . VAL A 1 96 ? -14.392 -0.008 11.533 1.00 98.19 96 VAL A N 1
ATOM 706 C CA . VAL A 1 96 ? -13.144 -0.782 11.426 1.00 98.19 96 VAL A CA 1
ATOM 707 C C . VAL A 1 96 ? -13.384 -2.254 11.773 1.00 98.19 96 VAL A C 1
ATOM 709 O O . VAL A 1 96 ? -12.977 -3.141 11.020 1.00 98.19 96 VAL A O 1
ATOM 712 N N . ARG A 1 97 ? -14.093 -2.553 12.871 1.00 98.50 97 ARG A N 1
ATOM 713 C CA . ARG A 1 97 ? -14.418 -3.940 13.266 1.00 98.50 97 ARG A CA 1
ATOM 714 C C . ARG A 1 97 ? -15.265 -4.659 12.219 1.00 98.50 97 ARG A C 1
ATOM 716 O O . ARG A 1 97 ? -15.047 -5.850 11.971 1.00 98.50 97 ARG A O 1
ATOM 723 N N . GLN A 1 98 ? -16.208 -3.958 11.596 1.00 98.50 98 GLN A N 1
ATOM 724 C CA . GLN A 1 98 ? -17.049 -4.516 10.541 1.00 98.50 98 GLN A CA 1
ATOM 725 C C . GLN A 1 98 ? -16.237 -4.843 9.280 1.00 98.50 98 GLN A C 1
ATOM 727 O O . GLN A 1 98 ? -16.376 -5.942 8.731 1.00 98.50 98 GLN A O 1
ATOM 732 N N . VAL A 1 99 ? -15.353 -3.939 8.851 1.00 98.44 99 VAL A N 1
ATOM 733 C CA . VAL A 1 99 ? -14.473 -4.157 7.691 1.00 98.44 99 VAL A CA 1
ATOM 734 C C . VAL A 1 99 ? -13.496 -5.304 7.964 1.00 98.44 99 VAL A C 1
ATOM 736 O O . VAL A 1 99 ? -13.361 -6.199 7.130 1.00 98.44 99 VAL A O 1
ATOM 739 N N . LEU A 1 100 ? -12.893 -5.364 9.157 1.00 98.62 100 LEU A N 1
ATOM 740 C CA . LEU A 1 100 ? -12.024 -6.477 9.562 1.00 98.62 100 LEU A CA 1
ATOM 741 C C . LEU A 1 100 ? -12.764 -7.820 9.536 1.00 98.62 100 LEU A C 1
ATOM 743 O O . LEU A 1 100 ? -12.253 -8.799 8.993 1.00 98.62 100 LEU A O 1
ATOM 747 N N . SER A 1 101 ? -13.983 -7.867 10.075 1.00 98.50 101 SER A N 1
ATOM 748 C CA . SER A 1 101 ? -14.809 -9.081 10.069 1.00 98.50 101 SER A CA 1
ATOM 749 C C . SER A 1 101 ? -15.154 -9.528 8.647 1.00 98.50 101 SER A C 1
ATOM 751 O O . SER A 1 101 ? -15.146 -10.724 8.353 1.00 98.50 101 SER A O 1
ATOM 753 N N . SER A 1 102 ? -15.427 -8.575 7.756 1.00 98.44 102 SER A N 1
ATOM 754 C CA . SER A 1 102 ? -15.718 -8.844 6.345 1.00 98.44 102 SER A CA 1
ATOM 755 C C . SER A 1 102 ? -14.486 -9.379 5.614 1.00 98.44 102 SER A C 1
ATOM 757 O O . SER A 1 102 ? -14.583 -10.385 4.916 1.00 98.44 102 SER A O 1
ATOM 759 N N . ALA A 1 103 ? -13.311 -8.797 5.861 1.00 98.31 103 ALA A N 1
ATOM 760 C CA . ALA A 1 103 ? -12.052 -9.263 5.289 1.00 98.31 103 ALA A CA 1
ATOM 761 C C . ALA A 1 103 ? -11.683 -10.679 5.765 1.00 98.31 103 ALA A C 1
ATOM 763 O O . ALA A 1 103 ? -11.194 -11.486 4.979 1.00 98.31 103 ALA A O 1
ATOM 764 N N . ILE A 1 104 ? -11.943 -11.020 7.035 1.00 98.19 104 ILE A N 1
ATOM 765 C CA . ILE A 1 104 ? -11.727 -12.382 7.555 1.00 98.19 104 ILE A CA 1
ATOM 766 C C . ILE A 1 104 ? -12.617 -13.390 6.823 1.00 98.19 104 ILE A C 1
ATOM 768 O O . ILE A 1 104 ? -12.119 -14.426 6.379 1.00 98.19 104 ILE A O 1
ATOM 772 N N . LYS A 1 105 ? -13.911 -13.082 6.667 1.00 98.25 105 LYS A N 1
ATOM 773 C CA . LYS A 1 105 ? -14.855 -13.940 5.933 1.00 98.25 105 LYS A CA 1
ATOM 774 C C . LYS A 1 105 ? -14.434 -14.119 4.475 1.00 98.25 105 LYS A C 1
ATOM 776 O O . LYS A 1 105 ? -14.463 -15.233 3.964 1.00 98.25 105 LYS A O 1
ATOM 781 N N . ASP A 1 106 ? -13.992 -13.043 3.829 1.00 98.12 106 ASP A N 1
ATOM 782 C CA . ASP A 1 106 ? -13.506 -13.083 2.450 1.00 98.12 106 ASP A CA 1
ATOM 783 C C . ASP A 1 106 ? -12.280 -13.999 2.299 1.00 98.12 106 ASP A C 1
ATOM 785 O O . ASP A 1 106 ? -12.239 -14.836 1.399 1.00 98.12 106 ASP A O 1
ATOM 789 N N . VAL A 1 107 ? -11.311 -13.927 3.220 1.00 97.81 107 VAL A N 1
ATOM 790 C CA . VAL A 1 107 ? -10.143 -14.832 3.233 1.00 97.81 107 VAL A CA 1
ATOM 791 C C . VAL A 1 107 ? -10.559 -16.289 3.421 1.00 97.81 107 VAL A C 1
ATOM 793 O O . VAL A 1 107 ? -10.044 -17.166 2.732 1.00 97.81 107 VAL A O 1
ATOM 796 N N . GLN A 1 108 ? -11.502 -16.559 4.326 1.00 97.06 108 GLN A N 1
ATOM 797 C CA . GLN A 1 108 ? -12.017 -17.915 4.545 1.00 97.06 108 GLN A CA 1
ATOM 798 C C . GLN A 1 108 ? -12.691 -18.489 3.291 1.00 97.06 108 GLN A C 1
ATOM 800 O O . GLN A 1 108 ? -12.583 -19.688 3.047 1.00 97.06 108 GLN A O 1
ATOM 805 N N . ALA A 1 109 ? -13.353 -17.649 2.493 1.00 96.94 109 ALA A N 1
ATOM 806 C CA . ALA A 1 109 ? -14.065 -18.072 1.289 1.00 96.94 109 ALA A CA 1
ATOM 807 C C . ALA A 1 109 ? -13.170 -18.197 0.042 1.00 96.94 109 ALA A C 1
ATOM 809 O O . ALA A 1 109 ? -13.406 -19.061 -0.798 1.00 96.94 109 ALA A O 1
ATOM 810 N N . SER A 1 110 ? -12.165 -17.332 -0.100 1.00 93.94 110 SER A N 1
ATOM 811 C CA . SER A 1 110 ? -11.384 -17.185 -1.343 1.00 93.94 110 SER A CA 1
ATOM 812 C C . SER A 1 110 ? -9.963 -17.751 -1.276 1.00 93.94 110 SER A C 1
ATOM 814 O O . SER A 1 110 ? -9.303 -17.862 -2.308 1.00 93.94 110 SER A O 1
ATOM 816 N N . GLY A 1 111 ? -9.489 -18.129 -0.086 1.00 93.19 111 GLY A N 1
ATOM 817 C CA . GLY A 1 111 ? -8.183 -18.747 0.114 1.00 93.19 111 GLY A CA 1
ATOM 818 C C . GLY A 1 111 ? -7.1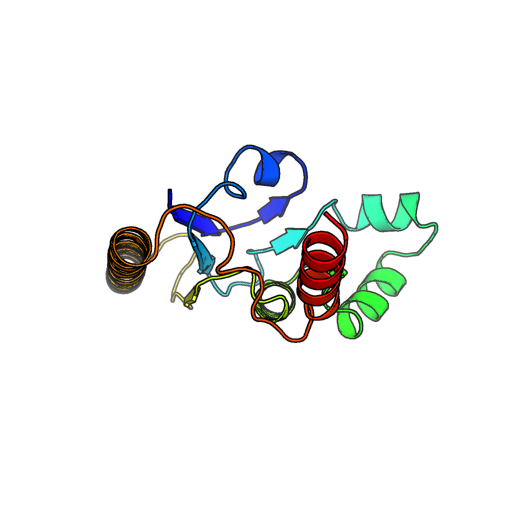21 -17.815 0.702 1.00 93.19 111 GLY A C 1
ATOM 819 O O . GLY A 1 111 ? -7.348 -16.646 1.022 1.00 93.19 111 GLY A O 1
ATOM 820 N N . VAL A 1 112 ? -5.928 -18.385 0.886 1.00 94.06 112 VAL A N 1
ATOM 821 C CA . VAL A 1 112 ? -4.845 -17.799 1.697 1.00 94.06 112 VAL A CA 1
ATOM 822 C C . VAL A 1 112 ? -3.667 -17.264 0.880 1.00 94.06 112 VAL A C 1
ATOM 824 O O . VAL A 1 112 ? -2.662 -16.852 1.456 1.00 94.06 112 VAL A O 1
ATOM 827 N N . ASP A 1 113 ? -3.758 -17.253 -0.447 1.00 94.56 113 ASP A N 1
ATOM 828 C CA . ASP A 1 113 ? -2.708 -16.686 -1.292 1.00 94.56 113 ASP A CA 1
ATOM 829 C C . ASP A 1 113 ? -2.824 -15.150 -1.429 1.00 94.56 113 ASP A C 1
ATOM 831 O O . ASP A 1 113 ? -3.671 -14.498 -0.812 1.00 94.56 113 ASP A O 1
ATOM 835 N N . LEU A 1 114 ? -1.917 -14.558 -2.215 1.00 96.88 114 LEU A N 1
ATOM 836 C CA . LEU A 1 114 ? -1.863 -13.114 -2.488 1.00 96.88 114 LEU A CA 1
ATOM 837 C C . LEU A 1 114 ? -2.354 -12.755 -3.904 1.00 96.88 114 LEU A C 1
ATOM 839 O O . LEU A 1 114 ? -2.039 -11.675 -4.414 1.00 96.88 114 LEU A O 1
ATOM 843 N N . SER A 1 115 ? -3.083 -13.656 -4.570 1.00 94.94 115 SER A N 1
ATOM 844 C CA . SER A 1 115 ? -3.554 -13.476 -5.951 1.00 94.94 115 SER A CA 1
ATOM 845 C C . SER A 1 115 ? -4.555 -12.328 -6.097 1.00 94.94 115 SER A C 1
ATOM 847 O O . SER A 1 115 ? -4.586 -11.683 -7.146 1.00 94.94 115 SER A O 1
ATOM 849 N N . SER A 1 116 ? -5.276 -11.987 -5.022 1.00 94.12 116 SER A N 1
ATOM 850 C CA . SER A 1 116 ? -6.187 -10.833 -4.953 1.00 94.12 116 SER A CA 1
ATOM 851 C C . SER A 1 116 ? -5.513 -9.503 -5.312 1.00 94.12 116 SER A C 1
ATOM 853 O O . SER A 1 116 ? -6.175 -8.568 -5.748 1.00 94.12 116 SER A O 1
ATOM 855 N N . ARG A 1 117 ? -4.181 -9.426 -5.214 1.00 96.81 117 ARG A N 1
ATOM 856 C CA . ARG A 1 117 ? -3.386 -8.222 -5.496 1.00 96.81 117 ARG A CA 1
ATOM 857 C C . ARG A 1 117 ? -3.024 -8.032 -6.978 1.00 96.81 117 ARG A C 1
ATOM 859 O O . ARG A 1 117 ? -2.158 -7.211 -7.289 1.00 96.81 117 ARG A O 1
ATOM 866 N N . LEU A 1 118 ? -3.576 -8.834 -7.893 1.00 95.00 118 LEU A N 1
ATOM 867 C CA . LEU A 1 118 ? -3.179 -8.861 -9.313 1.00 95.00 118 LEU A CA 1
ATOM 868 C C . LEU A 1 118 ? -4.180 -8.194 -10.273 1.00 95.00 118 LEU A C 1
ATOM 870 O O . LEU A 1 118 ? -3.907 -8.152 -11.470 1.00 95.00 118 LEU A O 1
ATOM 874 N N . GLY A 1 119 ? -5.310 -7.678 -9.777 1.00 90.19 119 GLY A N 1
ATOM 875 C CA . GLY A 1 119 ? -6.423 -7.216 -10.620 1.00 90.19 119 GLY A CA 1
ATOM 876 C C . GLY A 1 119 ? -6.321 -5.790 -11.180 1.00 90.19 119 GLY A C 1
ATOM 877 O O . GLY A 1 119 ? -7.014 -5.474 -12.142 1.00 90.19 119 GLY A O 1
ATOM 878 N N . ALA A 1 120 ? -5.481 -4.918 -10.614 1.00 95.75 120 ALA A N 1
ATOM 879 C CA . ALA A 1 120 ? -5.460 -3.505 -11.006 1.00 95.75 120 ALA A CA 1
ATOM 880 C C . ALA A 1 120 ? -4.734 -3.230 -12.331 1.00 95.75 120 ALA A C 1
ATOM 882 O O . ALA A 1 120 ? -3.718 -3.850 -12.661 1.00 95.75 120 ALA A O 1
ATOM 883 N N . SER A 1 121 ? -5.208 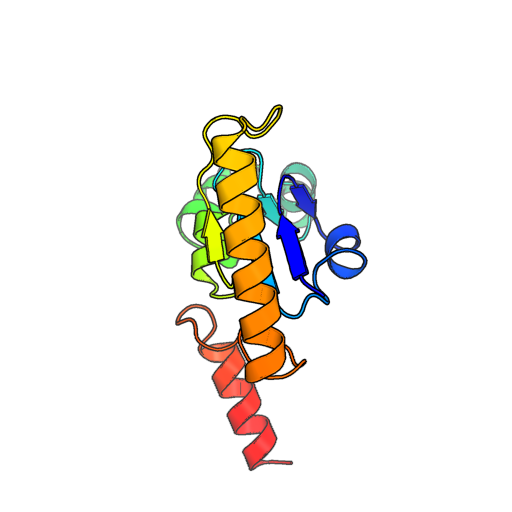-2.205 -13.047 1.00 95.38 121 SER A N 1
ATOM 884 C CA . SER A 1 121 ? -4.629 -1.710 -14.305 1.00 95.38 121 SER A CA 1
ATOM 885 C C . SER A 1 121 ? -3.152 -1.335 -14.159 1.00 95.38 121 SER A C 1
ATOM 887 O O . SER A 1 121 ? -2.326 -1.776 -14.962 1.00 95.38 121 SER A O 1
ATOM 889 N N . ASN A 1 122 ? -2.795 -0.642 -13.072 1.00 95.56 122 ASN A N 1
ATOM 890 C CA . ASN A 1 122 ? -1.416 -0.272 -12.729 1.00 95.56 122 ASN A CA 1
ATOM 891 C C . ASN A 1 122 ? -0.503 -1.482 -12.453 1.00 95.56 122 ASN A C 1
ATOM 893 O O . ASN A 1 122 ? 0.714 -1.341 -12.348 1.00 95.56 122 ASN A O 1
ATOM 897 N N . ARG A 1 123 ? -1.063 -2.697 -12.385 1.00 97.12 123 ARG A N 1
ATOM 898 C CA . ARG A 1 123 ? -0.329 -3.961 -12.245 1.00 97.12 123 ARG A CA 1
ATOM 899 C C . ARG A 1 123 ? -0.535 -4.924 -13.413 1.00 97.12 123 ARG A C 1
ATOM 901 O O . ARG A 1 123 ? -0.111 -6.077 -13.319 1.00 97.12 123 ARG A O 1
ATOM 908 N N . LYS A 1 124 ? -1.065 -4.465 -14.553 1.00 97.38 124 LYS A N 1
ATOM 909 C CA . LYS A 1 124 ? -1.233 -5.289 -15.767 1.00 97.38 124 LYS A CA 1
ATOM 910 C C . LYS A 1 124 ? 0.052 -6.028 -16.161 1.00 97.38 124 LYS A C 1
ATOM 912 O O . LYS A 1 124 ? 0.006 -7.217 -16.465 1.00 97.38 124 LYS A O 1
ATOM 917 N N . ALA A 1 125 ? 1.206 -5.360 -16.088 1.00 97.88 125 ALA A N 1
ATOM 918 C CA . ALA A 1 125 ? 2.501 -5.985 -16.368 1.00 97.88 125 ALA A CA 1
ATOM 919 C C . ALA A 1 125 ? 2.823 -7.134 -15.391 1.00 97.88 125 ALA A C 1
ATOM 921 O O . ALA A 1 125 ? 3.289 -8.190 -15.810 1.00 97.88 125 ALA A O 1
ATOM 922 N N . SER A 1 126 ? 2.499 -6.975 -14.100 1.00 97.62 126 SER A N 1
ATOM 923 C CA . SER A 1 126 ? 2.677 -8.032 -13.093 1.00 97.62 126 SER A CA 1
ATOM 924 C C . SER A 1 126 ? 1.842 -9.279 -13.405 1.00 97.62 126 SER A C 1
ATOM 926 O O . SER A 1 126 ? 2.309 -10.397 -13.175 1.00 97.62 126 SER A O 1
ATOM 928 N N . ALA A 1 127 ? 0.612 -9.109 -13.899 1.00 96.94 127 ALA A N 1
ATOM 929 C CA . ALA A 1 127 ? -0.243 -10.221 -14.311 1.00 96.94 127 ALA A CA 1
ATOM 930 C C . ALA A 1 127 ? 0.277 -10.882 -15.599 1.00 96.94 127 ALA A C 1
ATOM 932 O O . ALA A 1 127 ? 0.399 -12.106 -15.661 1.00 96.94 127 ALA A O 1
ATOM 933 N N . HIS A 1 128 ? 0.664 -10.073 -16.588 1.00 97.81 128 HIS A N 1
ATOM 934 C CA . HIS A 1 128 ? 1.160 -10.563 -17.873 1.00 97.81 128 HIS A CA 1
ATOM 935 C C . HIS A 1 128 ? 2.445 -11.391 -17.737 1.00 97.81 128 HIS A C 1
ATOM 937 O O . HIS A 1 128 ? 2.531 -12.482 -18.292 1.00 97.81 128 HIS A O 1
ATOM 943 N N . VAL A 1 129 ? 3.407 -10.942 -16.921 1.00 98.38 129 VAL A N 1
ATOM 944 C CA . VAL A 1 129 ? 4.637 -11.708 -16.648 1.00 98.38 129 VAL A CA 1
ATOM 945 C C . VAL A 1 129 ? 4.315 -13.099 -16.092 1.00 98.38 129 VAL A C 1
ATOM 947 O O . VAL A 1 129 ? 4.876 -14.089 -16.550 1.00 98.38 129 VAL A O 1
ATOM 950 N N . ARG A 1 130 ? 3.365 -13.210 -15.154 1.00 97.62 130 ARG A N 1
ATOM 951 C CA . ARG A 1 130 ? 2.951 -14.512 -14.598 1.00 97.62 130 ARG A CA 1
ATOM 952 C C . ARG A 1 130 ? 2.300 -15.419 -15.640 1.00 97.62 130 ARG A C 1
ATOM 954 O O . ARG A 1 130 ? 2.506 -16.629 -15.597 1.00 97.62 130 ARG A O 1
ATOM 961 N N . GLN A 1 131 ? 1.518 -14.852 -16.557 1.00 97.44 131 GLN A N 1
ATOM 962 C CA . GLN A 1 131 ? 0.929 -15.603 -17.666 1.00 97.44 131 GLN A CA 1
ATOM 963 C C . GLN A 1 131 ? 2.017 -16.172 -18.584 1.00 97.44 131 GLN A C 1
ATOM 965 O O . GLN A 1 131 ? 1.971 -17.357 -18.905 1.00 97.44 131 GLN A O 1
ATOM 970 N N . LEU A 1 132 ? 3.001 -15.351 -18.966 1.00 98.50 132 LEU A N 1
ATOM 971 C CA . LEU A 1 132 ? 4.112 -15.777 -19.819 1.00 98.50 132 LEU A CA 1
ATOM 972 C C . LEU A 1 132 ? 4.982 -16.841 -19.151 1.00 98.50 132 LEU A C 1
ATOM 974 O O . LEU A 1 132 ? 5.372 -17.790 -19.825 1.00 98.50 132 LEU A O 1
ATOM 978 N N . LEU A 1 133 ? 5.247 -16.704 -17.846 1.00 98.50 133 LEU A N 1
ATOM 979 C CA . LEU A 1 133 ? 5.948 -17.727 -17.070 1.00 98.50 133 LEU A CA 1
ATOM 980 C C . LEU A 1 133 ? 5.193 -19.056 -17.122 1.00 98.50 133 LEU A C 1
ATOM 982 O O . LEU A 1 133 ? 5.787 -20.062 -17.469 1.00 98.50 133 LEU A O 1
ATOM 986 N N . ARG A 1 134 ? 3.876 -19.063 -16.868 1.00 98.00 134 ARG A N 1
ATOM 987 C CA . ARG A 1 134 ? 3.066 -20.293 -16.927 1.00 98.00 134 ARG A CA 1
ATOM 988 C C . ARG A 1 134 ? 3.046 -20.934 -18.317 1.00 98.00 134 ARG A C 1
ATOM 990 O O . ARG A 1 134 ? 2.961 -22.147 -18.408 1.00 98.00 134 ARG A O 1
ATOM 997 N N . ALA A 1 135 ? 3.088 -20.137 -19.382 1.00 98.31 135 ALA A N 1
ATOM 998 C CA . ALA A 1 135 ? 3.095 -20.655 -20.750 1.00 98.31 135 ALA A CA 1
ATOM 999 C C . ALA A 1 135 ? 4.424 -21.330 -21.143 1.00 98.31 135 ALA A C 1
ATOM 1001 O O . ALA A 1 135 ? 4.453 -22.061 -22.127 1.00 98.31 135 ALA A O 1
ATOM 1002 N N . GLN A 1 136 ? 5.507 -21.055 -20.409 1.00 97.56 136 GLN A N 1
ATOM 1003 C CA . GLN A 1 136 ? 6.869 -21.515 -20.709 1.00 97.56 136 GLN A CA 1
ATOM 1004 C C . GLN A 1 136 ? 7.464 -22.425 -19.625 1.00 97.56 136 GLN A C 1
ATOM 1006 O O . GLN A 1 136 ? 8.609 -22.848 -19.768 1.00 97.56 136 GLN A O 1
ATOM 1011 N N . TRP A 1 137 ? 6.733 -22.663 -18.537 1.00 90.06 137 TRP A N 1
ATOM 1012 C CA . TRP A 1 137 ? 7.160 -23.497 -17.414 1.00 90.06 137 TRP A CA 1
ATOM 1013 C C . TRP A 1 137 ? 6.915 -24.974 -17.705 1.00 90.06 137 TRP A C 1
ATOM 1015 O O . TRP A 1 137 ? 7.837 -25.776 -17.442 1.00 90.06 137 TRP A O 1
#

Organism: NCBI:txid663959

Radius of gyration: 16.59 Å; Cα contacts (8 Å, |Δi|>4): 181; chains: 1; bounding box: 39×42×40 Å

Secondary structure (DSSP, 8-state):
-EEEE-S-EEHHHHHHTTTT-SEEEEE-STT-BEESS-HHHHHHHHT--HHHHHHHHTT-GGG--BHHHHHHTT--SEEE--S-SSS--HHHHHHHHHHHHHHHHHHHHH-SSSGGGG-SGGGHHHHHHHHHHHHH-

Nearest PDB structures (foldseek):
  5vj1-assembly1_E  TM=9.920E-01  e=8.570E-20  Pseudomonas aeruginosa
  5vit-assembly1_E  TM=9.698E-01  e=1.216E-17  Pseudomonas aeruginosa
  5vip-assembly2_C  TM=9.897E-01  e=7.372E-17  Pseudomonas aeruginosa
  5vip-assembly1_A  TM=9.578E-01  e=3.684E-16  Pseudomonas aeruginosa
  6g2d-assembly1_D  TM=3.499E-01  e=7.623E-01  Homo sapiens

Mean predicted aligned error: 2.85 Å

Sequence (137 aa):
MIGLLVGKAMSGAFLAHGYQANRLIALRDPGVMVHAMGEASAARVTQRSVDDLEKLAASIAPMAYDIDSYASLGLLWETLSVSQIEQPAADDLTQVRQVLSSAIKDVQASGVDLSSRLGASNRKASAHVRQLLRAQW